Protein AF-A0A354W7D6-F1 (afdb_monomer_lite)

Secondary structure (DSSP, 8-state):
--EEEEEE-SSEEEEEEEETTEEEEEEEETTT--SHHHHHHHS-HHHHHHHHHHHHHHHHHHHHT-

pLDDT: mean 93.79, std 6.73, range [56.44, 98.0]

Structure (mmCIF, N/CA/C/O backbone):
data_AF-A0A354W7D6-F1
#
_entry.id   AF-A0A354W7D6-F1
#
loop_
_atom_site.group_PDB
_atom_site.id
_atom_site.type_symbol
_atom_site.label_atom_id
_atom_site.label_alt_id
_atom_site.label_comp_id
_atom_site.label_asym_id
_atom_site.label_entity_id
_atom_site.label_seq_id
_atom_site.pdbx_PDB_ins_code
_atom_site.Cartn_x
_atom_site.Cartn_y
_atom_site.Cartn_z
_atom_site.occupancy
_atom_site.B_iso_or_equiv
_atom_site.auth_seq_id
_atom_site.auth_comp_id
_atom_site.auth_asym_id
_atom_site.auth_atom_id
_atom_site.pdbx_PDB_model_num
ATOM 1 N N . GLN A 1 1 ? -0.430 -0.603 14.151 1.00 67.25 1 GLN A N 1
ATOM 2 C CA . GLN A 1 1 ? 0.174 -1.257 12.974 1.00 67.25 1 GLN A CA 1
ATOM 3 C C . GLN A 1 1 ? -0.959 -1.758 12.092 1.00 67.25 1 GLN A C 1
ATOM 5 O O . GLN A 1 1 ? -1.825 -2.455 12.608 1.00 67.25 1 GLN A O 1
ATOM 10 N N . PHE A 1 2 ? -1.020 -1.336 10.829 1.00 85.44 2 PHE A N 1
ATOM 11 C CA . PHE A 1 2 ? -2.017 -1.832 9.872 1.00 85.44 2 PHE A CA 1
ATOM 12 C C . PHE A 1 2 ? -1.562 -3.151 9.244 1.00 85.44 2 PHE 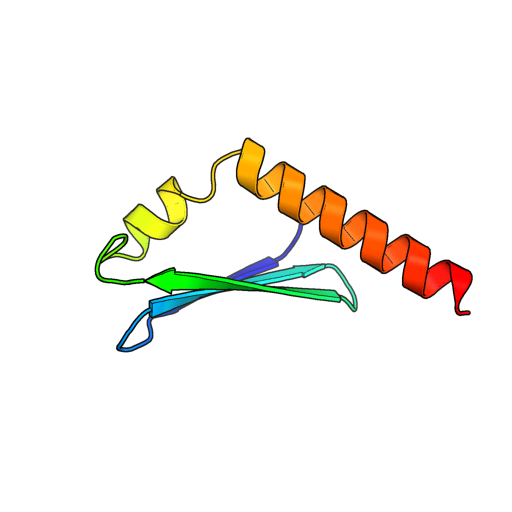A C 1
ATOM 14 O O . PHE A 1 2 ? -0.363 -3.432 9.159 1.00 85.44 2 PHE A O 1
ATOM 21 N N . LYS A 1 3 ? -2.522 -3.966 8.808 1.00 93.88 3 LYS A N 1
ATOM 22 C CA . LYS A 1 3 ? -2.246 -5.159 8.005 1.00 93.88 3 LYS A CA 1
ATOM 23 C C . LYS A 1 3 ? -2.018 -4.724 6.559 1.00 93.88 3 LYS A C 1
ATOM 25 O O . LYS A 1 3 ? -2.841 -3.995 6.014 1.00 93.88 3 LYS A O 1
ATOM 30 N N . THR A 1 4 ? -0.938 -5.201 5.945 1.00 96.00 4 THR A N 1
ATOM 31 C CA . THR A 1 4 ? -0.623 -4.939 4.534 1.00 96.00 4 THR A CA 1
ATOM 32 C C . THR A 1 4 ? -0.773 -6.222 3.725 1.00 96.00 4 THR A C 1
ATOM 34 O O . THR A 1 4 ? -0.154 -7.233 4.056 1.00 96.00 4 THR A O 1
ATOM 37 N N . THR A 1 5 ? -1.557 -6.178 2.650 1.00 97.25 5 THR A N 1
ATOM 38 C CA . THR A 1 5 ? -1.726 -7.290 1.703 1.00 97.25 5 THR A CA 1
ATOM 39 C C . THR A 1 5 ? -1.331 -6.828 0.306 1.00 97.25 5 THR A C 1
ATOM 41 O O . THR A 1 5 ? -1.763 -5.767 -0.135 1.00 97.25 5 THR A O 1
ATOM 44 N N . ILE A 1 6 ? -0.511 -7.614 -0.396 1.00 97.44 6 ILE A N 1
ATOM 45 C CA . ILE A 1 6 ? -0.106 -7.323 -1.776 1.00 97.44 6 ILE A CA 1
ATOM 46 C C . ILE A 1 6 ? -0.686 -8.399 -2.686 1.00 97.44 6 ILE A C 1
ATOM 48 O O . ILE A 1 6 ? -0.405 -9.583 -2.511 1.00 97.44 6 ILE A O 1
ATOM 52 N N . TYR A 1 7 ? -1.463 -7.974 -3.674 1.00 96.75 7 TYR A N 1
ATOM 53 C CA . TYR A 1 7 ? -2.028 -8.834 -4.701 1.00 96.75 7 TYR A CA 1
ATOM 54 C C . TYR A 1 7 ? -1.288 -8.584 -6.015 1.00 96.75 7 TYR A C 1
ATOM 56 O O . TYR A 1 7 ? -1.358 -7.489 -6.581 1.00 96.75 7 TYR A O 1
ATOM 64 N N . ALA A 1 8 ? -0.578 -9.599 -6.503 1.00 93.56 8 ALA A N 1
ATOM 65 C CA . ALA A 1 8 ? 0.096 -9.538 -7.793 1.00 93.56 8 ALA A CA 1
ATOM 66 C C . ALA A 1 8 ? -0.920 -9.790 -8.916 1.00 93.56 8 ALA A C 1
ATOM 68 O O . ALA A 1 8 ? -1.303 -10.931 -9.162 1.00 93.56 8 ALA A O 1
ATOM 69 N N . MET A 1 9 ? -1.358 -8.726 -9.593 1.00 93.81 9 MET A N 1
ATOM 70 C CA . MET A 1 9 ? -2.271 -8.815 -10.739 1.00 93.81 9 MET A CA 1
ATOM 71 C C . MET A 1 9 ? -1.491 -8.770 -12.055 1.00 93.81 9 MET A C 1
ATOM 73 O O . MET A 1 9 ? -0.276 -8.572 -12.071 1.00 93.81 9 MET A O 1
ATOM 77 N N . GLU A 1 10 ? -2.177 -8.945 -13.183 1.00 92.44 10 GLU A N 1
ATOM 78 C CA . GLU A 1 10 ? -1.539 -8.953 -14.505 1.00 92.44 10 GLU A CA 1
ATOM 79 C C . GLU A 1 10 ? -0.868 -7.611 -14.841 1.00 92.44 10 GLU A C 1
ATOM 81 O O . GLU A 1 10 ? 0.307 -7.591 -15.196 1.00 92.44 10 GLU A O 1
ATOM 86 N N . ARG A 1 11 ? -1.576 -6.489 -14.649 1.00 94.06 11 ARG A N 1
ATOM 87 C CA . ARG A 1 11 ? -1.104 -5.141 -15.022 1.00 94.06 11 ARG A CA 1
ATOM 88 C C . ARG A 1 11 ? -0.422 -4.363 -13.888 1.00 94.06 11 ARG A C 1
ATOM 90 O O . ARG A 1 11 ? 0.415 -3.499 -14.136 1.00 94.06 11 ARG A O 1
ATOM 97 N N . TRP A 1 12 ? -0.784 -4.638 -12.640 1.00 96.62 12 TRP A N 1
ATOM 98 C CA . TRP A 1 12 ? -0.286 -3.913 -11.469 1.00 96.62 12 TRP A CA 1
ATOM 99 C C . TRP A 1 12 ? -0.186 -4.826 -10.250 1.00 96.62 12 TRP A C 1
ATOM 101 O O . TRP A 1 12 ? -0.852 -5.856 -10.168 1.00 96.62 12 TRP A O 1
ATOM 111 N N . HIS A 1 13 ? 0.581 -4.405 -9.254 1.00 97.88 13 HIS A N 1
ATOM 112 C CA . HIS A 1 13 ? 0.452 -4.903 -7.890 1.00 97.88 13 HIS A CA 1
ATOM 113 C C . HIS A 1 13 ? -0.530 -4.010 -7.138 1.00 97.88 13 HIS A C 1
ATOM 115 O O . HIS A 1 13 ? -0.396 -2.785 -7.145 1.00 97.88 13 HIS A O 1
ATOM 121 N N . TYR A 1 14 ? -1.549 -4.604 -6.524 1.00 98.00 14 TYR A N 1
ATOM 122 C CA . TYR A 1 14 ? -2.473 -3.878 -5.658 1.00 98.00 14 TYR A CA 1
ATOM 123 C C . TYR A 1 14 ? -2.034 -4.050 -4.207 1.00 98.00 14 TYR A C 1
ATOM 125 O O . TYR A 1 14 ? -1.904 -5.179 -3.738 1.00 98.00 14 TYR A O 1
ATOM 133 N N . VAL A 1 15 ? -1.792 -2.941 -3.514 1.00 97.94 15 VAL A N 1
ATOM 134 C CA . VAL A 1 15 ? -1.404 -2.918 -2.102 1.00 97.94 15 VAL A CA 1
ATOM 135 C C . VAL A 1 15 ? -2.584 -2.413 -1.293 1.00 97.94 15 VAL A C 1
ATOM 137 O O . VAL A 1 15 ? -3.040 -1.290 -1.496 1.00 97.94 15 VAL A O 1
ATOM 140 N N . GLU A 1 16 ? -3.072 -3.245 -0.385 1.00 97.88 16 GLU A N 1
ATOM 141 C CA . GLU A 1 16 ? -4.158 -2.928 0.534 1.00 97.88 16 GLU A CA 1
ATOM 142 C C . GLU A 1 16 ? -3.603 -2.779 1.950 1.00 97.88 16 GLU A C 1
ATOM 144 O O . GLU A 1 16 ? -2.963 -3.693 2.476 1.00 97.88 16 GLU A O 1
ATOM 149 N N . PHE A 1 17 ? -3.887 -1.639 2.569 1.00 97.69 17 PHE A N 1
ATOM 150 C CA . PHE A 1 17 ? -3.665 -1.383 3.984 1.00 97.69 17 PHE A CA 1
ATOM 151 C C . PHE A 1 17 ? -5.000 -1.454 4.720 1.00 97.69 17 PHE A C 1
ATOM 153 O O . PHE A 1 17 ? -5.981 -0.855 4.279 1.00 97.69 17 PHE A O 1
ATOM 160 N N . GLU A 1 18 ? -5.037 -2.154 5.848 1.00 96.75 18 GLU A N 1
ATOM 161 C CA . GLU A 1 18 ? -6.238 -2.334 6.666 1.00 96.75 18 GLU A CA 1
ATOM 162 C C . GLU A 1 18 ? -5.973 -1.931 8.123 1.00 96.75 18 GLU A C 1
ATOM 164 O O . GLU A 1 18 ? -5.038 -2.425 8.765 1.00 96.75 18 GLU A O 1
ATOM 169 N N . ALA A 1 19 ? -6.816 -1.036 8.644 1.00 93.75 19 ALA A N 1
ATOM 170 C CA . ALA A 1 19 ? -6.769 -0.528 10.010 1.00 93.75 19 ALA A CA 1
ATOM 171 C C . ALA A 1 19 ? -8.187 -0.465 10.602 1.00 93.75 19 ALA A C 1
ATOM 173 O O . ALA A 1 19 ? -8.955 0.464 10.343 1.00 93.75 19 ALA A O 1
ATOM 174 N N . GLY A 1 20 ? -8.548 -1.464 11.412 1.00 88.75 20 GLY A N 1
ATOM 175 C CA . GLY A 1 20 ? -9.889 -1.560 11.994 1.00 88.75 20 GLY A CA 1
ATOM 176 C C . GLY A 1 20 ? -10.969 -1.633 10.902 1.00 88.75 20 GLY A C 1
ATOM 177 O O . GLY A 1 20 ? -10.883 -2.506 10.044 1.00 88.75 20 GLY A O 1
ATOM 178 N N . PRO A 1 21 ? -11.981 -0.742 10.895 1.00 90.25 21 PRO A N 1
ATOM 179 C CA . PRO A 1 21 ? -13.027 -0.744 9.870 1.00 90.25 21 PRO A CA 1
ATOM 180 C C . PRO A 1 21 ? -12.595 -0.102 8.537 1.00 90.25 21 PRO A C 1
ATOM 182 O O . PRO A 1 21 ? -13.413 -0.003 7.625 1.00 90.25 21 PRO A O 1
ATOM 185 N N . MET A 1 22 ? -11.356 0.388 8.420 1.00 94.06 22 MET A N 1
ATOM 186 C CA . MET A 1 22 ? -10.888 1.161 7.266 1.00 94.06 22 MET A CA 1
ATOM 187 C C . MET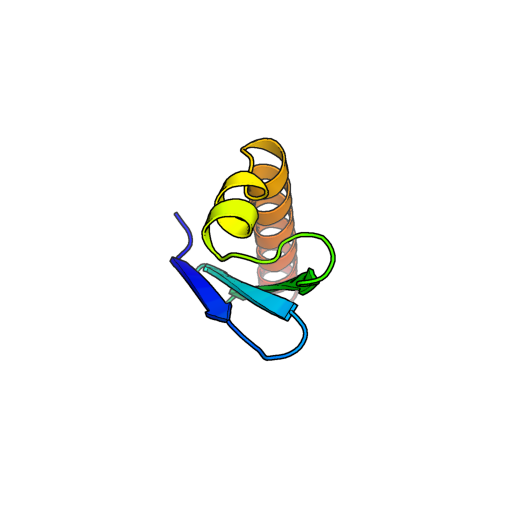 A 1 22 ? -9.920 0.363 6.403 1.00 94.06 22 MET A C 1
ATOM 189 O O . MET A 1 22 ? -9.059 -0.359 6.909 1.00 94.06 22 MET A O 1
ATOM 193 N N . LYS A 1 23 ? -10.034 0.566 5.090 1.00 96.06 23 LYS A N 1
ATOM 194 C CA . LYS A 1 23 ? -9.138 0.018 4.073 1.00 96.06 23 LYS A CA 1
ATOM 195 C C . LYS A 1 23 ? -8.701 1.120 3.120 1.00 96.06 23 LYS A C 1
ATOM 197 O O . LYS A 1 23 ? -9.517 1.947 2.716 1.00 96.06 23 LYS A O 1
ATOM 202 N N . GLN A 1 24 ? -7.433 1.099 2.731 1.00 96.19 24 GLN A N 1
ATOM 203 C CA . GLN A 1 24 ? -6.874 1.988 1.720 1.00 96.19 24 GLN A CA 1
ATOM 204 C C . GLN A 1 24 ? -6.063 1.180 0.713 1.00 96.19 24 GLN A C 1
ATOM 206 O O . GLN A 1 24 ? -5.242 0.348 1.091 1.00 96.19 24 GLN A O 1
ATOM 211 N N . GLY A 1 25 ? -6.307 1.423 -0.573 1.00 96.81 25 GLY A N 1
ATOM 212 C CA . GLY A 1 25 ? -5.714 0.660 -1.662 1.00 96.81 25 GLY A CA 1
ATOM 213 C C . GLY A 1 25 ? -4.894 1.515 -2.614 1.00 96.81 25 GLY A C 1
ATOM 214 O O . GLY A 1 25 ? -5.345 2.579 -3.031 1.00 96.81 25 GLY A O 1
ATOM 215 N N . PHE A 1 26 ? -3.739 1.002 -3.024 1.00 97.38 26 PHE A N 1
ATOM 216 C CA . PHE A 1 26 ? -2.843 1.629 -3.993 1.00 97.38 26 PHE A CA 1
ATOM 217 C C . PHE A 1 26 ? -2.500 0.660 -5.120 1.00 97.38 26 PHE A C 1
ATOM 219 O O . PHE A 1 26 ? -2.423 -0.551 -4.913 1.00 97.38 26 PHE A O 1
ATOM 226 N N . LYS A 1 27 ? -2.287 1.188 -6.326 1.00 97.62 27 LYS A N 1
ATOM 227 C CA . LYS A 1 27 ? -1.861 0.405 -7.492 1.00 97.62 27 LYS A CA 1
ATOM 228 C C . LYS A 1 27 ? -0.451 0.810 -7.896 1.00 97.62 27 LYS A C 1
ATOM 230 O O . LYS A 1 27 ? -0.213 1.977 -8.183 1.00 97.62 27 LYS A O 1
ATOM 235 N N . PHE A 1 28 ? 0.434 -0.173 -7.988 1.00 97.56 28 PHE A N 1
ATOM 236 C CA . PHE A 1 28 ? 1.793 -0.025 -8.497 1.00 97.56 28 PHE A CA 1
ATOM 237 C C . PHE A 1 28 ? 1.872 -0.709 -9.861 1.00 97.56 28 PHE A C 1
ATOM 239 O O . PHE A 1 28 ? 1.690 -1.923 -9.956 1.00 97.56 28 PHE A O 1
ATOM 246 N N . MET A 1 29 ? 2.076 0.061 -10.931 1.00 97.69 29 MET A N 1
ATOM 247 C CA . MET A 1 29 ? 2.156 -0.492 -12.288 1.00 97.69 29 MET A CA 1
ATOM 248 C C . MET A 1 29 ? 3.372 -1.407 -12.419 1.00 97.69 29 MET A C 1
ATOM 250 O O . MET A 1 29 ? 4.465 -1.039 -11.996 1.00 97.69 29 MET A O 1
ATOM 254 N N . LYS A 1 30 ? 3.209 -2.568 -13.060 1.00 95.75 30 LYS 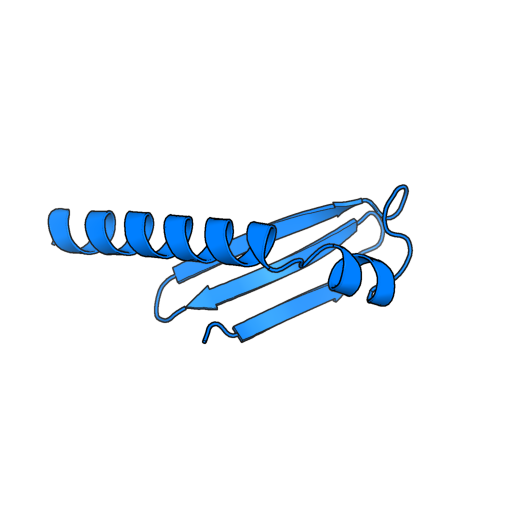A N 1
ATOM 255 C CA . LYS A 1 30 ? 4.329 -3.496 -13.289 1.00 95.75 30 LYS A CA 1
ATOM 256 C C . LYS A 1 30 ? 5.384 -2.962 -14.256 1.00 95.75 30 LYS A C 1
ATOM 258 O O . LYS A 1 30 ? 6.500 -3.453 -14.249 1.00 95.75 30 LYS A O 1
ATOM 263 N N . GLU A 1 31 ? 5.042 -1.951 -15.050 1.00 96.44 31 GLU A N 1
ATOM 264 C CA . GLU A 1 31 ? 5.990 -1.224 -15.901 1.00 96.44 31 GLU A CA 1
ATOM 265 C C . GLU A 1 31 ? 7.077 -0.515 -15.077 1.00 96.44 31 GLU A C 1
ATOM 267 O O . GLU A 1 31 ? 8.220 -0.449 -15.515 1.00 96.44 31 GLU A O 1
ATOM 272 N N . SER A 1 32 ? 6.735 -0.009 -13.885 1.00 96.06 32 SER A N 1
ATOM 273 C CA . SER A 1 32 ? 7.669 0.685 -12.986 1.00 96.06 32 SER A CA 1
ATOM 274 C C . SER A 1 32 ? 8.059 -0.120 -11.749 1.00 96.06 32 SER A C 1
ATOM 276 O O . SER A 1 32 ? 9.102 0.151 -11.173 1.00 96.06 32 SER A O 1
ATOM 278 N N . HIS A 1 33 ? 7.234 -1.087 -11.341 1.00 97.19 33 HIS A N 1
ATOM 279 C CA . HIS A 1 33 ? 7.490 -1.990 -10.217 1.00 97.19 33 HIS A CA 1
ATOM 280 C C . HIS A 1 33 ? 7.178 -3.437 -10.648 1.00 97.19 33 HIS A C 1
ATOM 282 O O . HIS A 1 33 ? 6.127 -3.981 -10.282 1.00 97.19 33 HIS A O 1
ATOM 288 N N . PRO A 1 34 ? 8.024 -4.080 -11.476 1.00 96.19 34 PRO A N 1
ATOM 289 C CA . PRO A 1 34 ? 7.783 -5.428 -11.990 1.00 96.19 34 PRO A CA 1
ATOM 290 C C . PRO A 1 34 ? 7.542 -6.479 -10.903 1.00 96.19 34 PRO A C 1
ATOM 292 O O . PRO A 1 34 ? 6.708 -7.377 -11.077 1.00 96.19 34 PRO A O 1
ATOM 295 N N . SER A 1 35 ? 8.212 -6.362 -9.756 1.00 96.56 35 SER A N 1
ATOM 296 C CA . SER A 1 35 ? 8.195 -7.373 -8.696 1.00 96.56 35 SER A CA 1
ATOM 297 C C . SER A 1 35 ? 7.556 -6.895 -7.386 1.00 96.56 35 SER A C 1
ATOM 299 O O . SER A 1 35 ? 7.501 -5.709 -7.076 1.00 96.56 35 SER A O 1
ATOM 301 N N . VAL A 1 36 ? 7.111 -7.848 -6.555 1.00 95.19 36 VAL A N 1
ATOM 302 C CA . VAL A 1 36 ? 6.631 -7.555 -5.189 1.00 95.19 36 VAL A CA 1
ATOM 303 C C . VAL A 1 36 ? 7.752 -6.976 -4.311 1.00 95.19 36 VAL A C 1
ATOM 305 O O . VAL A 1 36 ? 7.464 -6.240 -3.372 1.00 95.19 36 VAL A O 1
ATOM 308 N N . SER A 1 37 ? 9.021 -7.294 -4.601 1.00 96.56 37 SER A N 1
ATOM 309 C CA . SER A 1 37 ? 10.167 -6.732 -3.874 1.00 96.56 37 SER A CA 1
ATOM 310 C C . SER A 1 37 ? 10.267 -5.225 -4.085 1.00 96.56 37 SER A C 1
ATOM 312 O O . SER A 1 37 ? 10.321 -4.478 -3.117 1.00 96.56 37 SER A O 1
ATOM 314 N N . GLU A 1 38 ? 10.167 -4.773 -5.333 1.00 96.81 38 GLU A N 1
ATOM 315 C CA . GLU A 1 38 ? 10.215 -3.345 -5.666 1.00 96.81 38 GLU A CA 1
ATOM 316 C C . GLU A 1 38 ? 9.020 -2.581 -5.102 1.00 96.81 38 GLU A C 1
ATOM 318 O O . GLU A 1 38 ? 9.158 -1.453 -4.640 1.00 96.81 38 GLU A O 1
ATOM 323 N N . VAL A 1 39 ? 7.842 -3.214 -5.051 1.00 97.19 39 VAL A N 1
ATOM 324 C CA . VAL A 1 39 ? 6.699 -2.634 -4.335 1.00 97.19 39 VAL A CA 1
ATOM 325 C C . VAL A 1 39 ? 7.043 -2.427 -2.862 1.00 97.19 39 VAL A C 1
ATOM 327 O O . VAL A 1 39 ? 6.769 -1.358 -2.333 1.00 97.19 39 VAL A O 1
ATOM 330 N N . LYS A 1 40 ? 7.664 -3.409 -2.192 1.00 95.88 40 LYS A N 1
ATOM 331 C CA . LYS A 1 40 ? 8.074 -3.271 -0.784 1.00 95.88 40 LYS A CA 1
ATOM 332 C C . LYS A 1 40 ? 9.108 -2.164 -0.586 1.00 95.88 40 LYS A C 1
ATOM 334 O O . LYS A 1 40 ? 9.023 -1.462 0.414 1.00 95.88 40 LYS A O 1
ATOM 339 N N . GLU A 1 41 ? 10.040 -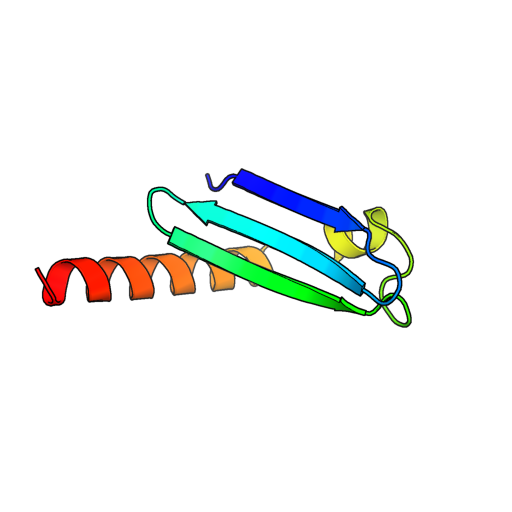1.995 -1.518 1.00 96.81 41 GLU A N 1
ATOM 340 C CA . GLU A 1 41 ? 11.015 -0.897 -1.497 1.00 96.81 41 GLU A CA 1
ATOM 341 C C . GLU A 1 41 ? 10.338 0.470 -1.666 1.00 96.81 41 GLU A C 1
ATOM 343 O O . GLU A 1 41 ? 10.717 1.432 -0.999 1.00 96.81 41 GLU A O 1
ATOM 348 N N . ALA A 1 42 ? 9.282 0.547 -2.480 1.00 96.44 42 ALA A N 1
ATOM 349 C CA . ALA A 1 42 ? 8.482 1.757 -2.648 1.00 96.44 42 ALA A CA 1
ATOM 350 C C . ALA A 1 42 ? 7.640 2.114 -1.406 1.00 96.44 42 ALA A C 1
ATOM 352 O O . ALA A 1 42 ? 7.290 3.282 -1.220 1.00 96.44 42 ALA A O 1
ATOM 353 N N . LEU A 1 43 ? 7.350 1.149 -0.519 1.00 95.62 43 LEU A N 1
ATOM 354 C CA . LEU A 1 43 ? 6.674 1.377 0.769 1.00 95.62 43 LEU A CA 1
ATOM 355 C C . LEU A 1 43 ? 7.629 1.977 1.818 1.00 95.62 43 LEU A C 1
ATOM 357 O O . LEU A 1 43 ? 7.833 1.431 2.904 1.00 95.62 43 LEU A O 1
ATOM 361 N N . THR A 1 44 ? 8.220 3.117 1.475 1.00 96.94 44 THR A N 1
ATOM 362 C CA . THR A 1 44 ? 9.148 3.874 2.321 1.00 96.94 44 THR A CA 1
ATOM 363 C C . THR A 1 44 ? 8.463 4.448 3.566 1.00 96.94 44 THR A C 1
ATOM 365 O O . THR A 1 44 ? 7.239 4.565 3.623 1.00 96.94 44 THR A O 1
ATOM 368 N N . ALA A 1 45 ? 9.246 4.862 4.569 1.00 95.69 45 ALA A N 1
ATOM 369 C CA . ALA A 1 45 ? 8.693 5.496 5.769 1.00 95.69 45 ALA A CA 1
ATOM 370 C C . ALA A 1 45 ? 7.808 6.728 5.457 1.00 95.69 45 ALA A C 1
ATOM 372 O O . ALA A 1 45 ? 6.683 6.750 5.956 1.00 95.69 45 ALA A O 1
ATOM 373 N N . PRO A 1 46 ? 8.205 7.667 4.568 1.00 96.75 46 PRO A N 1
ATOM 374 C CA . PRO A 1 46 ? 7.336 8.778 4.170 1.00 96.75 46 PRO A CA 1
ATOM 375 C C . PRO A 1 46 ? 6.007 8.327 3.550 1.00 96.75 46 PRO A C 1
ATOM 377 O O . PRO A 1 46 ? 4.952 8.857 3.884 1.00 96.75 46 PRO A O 1
ATOM 380 N N . PHE A 1 47 ? 6.031 7.297 2.697 1.00 95.94 47 PHE A N 1
ATOM 381 C CA . PHE A 1 47 ? 4.805 6.747 2.114 1.00 95.94 47 PHE A CA 1
ATOM 382 C C . PHE A 1 47 ? 3.873 6.192 3.201 1.00 95.94 47 PHE A C 1
ATOM 384 O O . PHE A 1 47 ? 2.667 6.436 3.200 1.00 95.94 47 PHE A O 1
ATOM 391 N N . LEU A 1 48 ? 4.429 5.447 4.158 1.00 95.31 48 LEU A N 1
ATOM 392 C CA . LEU A 1 48 ? 3.653 4.866 5.251 1.00 95.31 48 LEU A CA 1
ATOM 393 C C . LEU A 1 48 ? 3.086 5.948 6.185 1.00 95.31 48 LEU A C 1
ATOM 395 O O . LEU A 1 48 ? 1.964 5.791 6.665 1.00 95.31 48 LEU A O 1
ATOM 399 N N . GLU A 1 49 ? 3.806 7.048 6.416 1.00 95.62 49 GLU A N 1
ATOM 400 C CA . GLU A 1 49 ? 3.308 8.212 7.166 1.00 95.62 49 GLU A CA 1
ATOM 401 C C . GLU A 1 49 ? 2.087 8.857 6.491 1.00 95.62 49 GLU A C 1
ATOM 403 O O . GLU A 1 49 ? 1.102 9.173 7.165 1.00 95.62 49 GLU A O 1
ATOM 408 N N . GLU A 1 50 ? 2.082 8.975 5.161 1.00 95.62 50 GLU A N 1
ATOM 409 C CA . GLU A 1 50 ? 0.916 9.464 4.412 1.00 95.62 50 GLU A CA 1
ATOM 410 C C . GLU A 1 50 ? -0.293 8.523 4.530 1.00 95.62 50 GLU A C 1
ATOM 412 O O . GLU A 1 50 ? -1.435 8.978 4.693 1.00 95.62 50 GLU A O 1
ATOM 417 N N . VAL A 1 51 ? -0.057 7.207 4.505 1.00 95.69 51 VAL A N 1
ATOM 418 C CA . VAL A 1 51 ? -1.097 6.196 4.760 1.00 95.69 51 VAL A CA 1
ATOM 419 C C . VAL A 1 51 ? -1.673 6.368 6.169 1.00 95.69 51 VAL A C 1
ATOM 421 O O . VAL A 1 51 ? -2.894 6.400 6.336 1.00 95.69 51 VAL A O 1
ATOM 424 N N . TYR A 1 52 ? -0.825 6.561 7.185 1.00 94.25 52 TYR A N 1
ATOM 425 C CA . TYR A 1 52 ? -1.278 6.836 8.553 1.00 94.25 52 TYR A CA 1
ATOM 426 C C . TYR A 1 52 ? -2.118 8.115 8.644 1.00 94.25 52 TYR A C 1
ATOM 428 O O . TYR A 1 52 ? -3.215 8.076 9.206 1.00 94.25 52 TYR A O 1
ATOM 436 N N . SER A 1 53 ? -1.660 9.220 8.048 1.00 95.06 53 SER A N 1
ATOM 437 C CA . SER A 1 53 ? -2.412 10.484 8.029 1.00 95.06 53 SER A CA 1
ATOM 438 C C . SER A 1 53 ? -3.774 10.327 7.348 1.00 95.06 53 SER A C 1
ATOM 440 O O . SER A 1 53 ? -4.773 10.917 7.770 1.00 95.06 53 SER A O 1
ATOM 442 N N . THR A 1 54 ? -3.851 9.49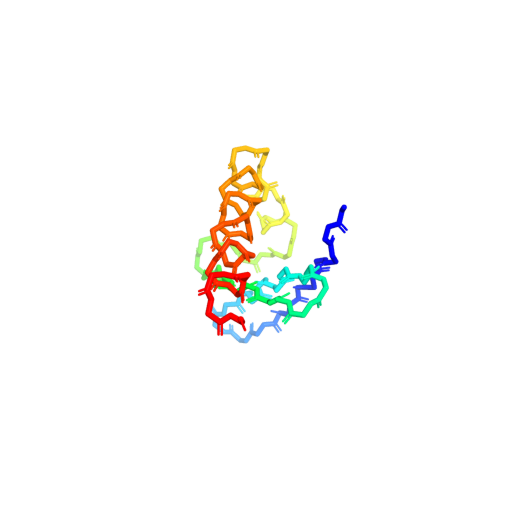7 6.306 1.00 95.00 54 THR A N 1
ATOM 443 C CA . THR A 1 54 ? -5.115 9.209 5.625 1.00 95.00 54 THR A CA 1
ATOM 444 C C . THR A 1 54 ? -6.075 8.436 6.528 1.00 95.00 54 THR A C 1
ATOM 446 O O . THR A 1 54 ? -7.244 8.817 6.632 1.00 95.00 54 THR A O 1
ATOM 449 N N . PHE A 1 55 ? -5.598 7.409 7.237 1.00 94.69 55 PHE A N 1
ATOM 450 C CA . PHE A 1 55 ? -6.422 6.693 8.213 1.00 94.69 55 PHE A CA 1
ATOM 451 C C . PHE A 1 55 ? -6.900 7.592 9.355 1.00 94.69 55 PHE A C 1
ATOM 453 O O . PHE A 1 55 ? -8.057 7.494 9.758 1.00 94.69 55 PHE A O 1
ATOM 460 N N . GLU A 1 56 ? -6.060 8.502 9.847 1.00 93.69 56 GLU A N 1
ATOM 461 C CA . GLU A 1 56 ? -6.457 9.466 10.875 1.00 93.69 56 GLU A CA 1
ATOM 462 C C . GLU A 1 56 ? -7.602 10.366 10.388 1.00 93.69 56 GLU A C 1
ATOM 464 O O . GLU A 1 56 ? -8.616 10.515 11.075 1.00 93.69 56 GLU A O 1
ATOM 469 N N . LYS A 1 57 ? -7.505 10.887 9.159 1.00 94.62 57 LYS A N 1
ATOM 470 C CA . LYS A 1 57 ? -8.586 11.665 8.531 1.00 94.62 57 LYS A CA 1
ATOM 471 C C . LYS A 1 57 ? -9.868 10.845 8.392 1.00 94.62 57 LYS A C 1
ATOM 473 O O . 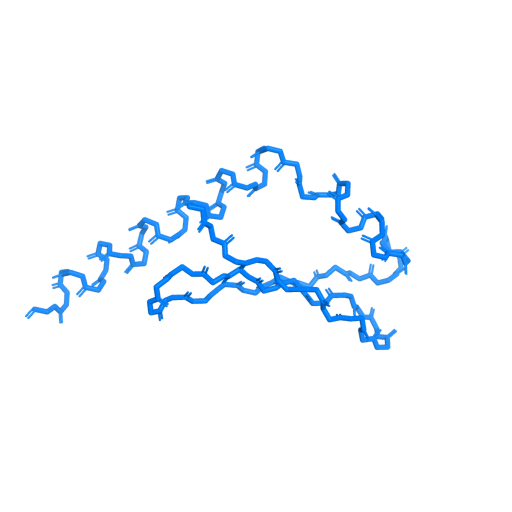LYS A 1 57 ? -10.945 11.333 8.731 1.00 94.62 57 LYS A O 1
ATOM 478 N N . MET A 1 58 ? -9.771 9.596 7.931 1.00 92.25 58 MET A N 1
ATOM 479 C CA . MET A 1 58 ? -10.925 8.692 7.834 1.00 92.25 58 MET A CA 1
ATOM 480 C C . MET A 1 58 ? -11.569 8.443 9.204 1.00 92.25 58 MET A C 1
ATOM 482 O O . MET A 1 58 ? -12.796 8.430 9.314 1.00 92.25 58 MET A O 1
ATOM 486 N N . PHE A 1 59 ? -10.763 8.290 10.255 1.00 92.25 59 PHE A N 1
ATOM 487 C CA . PHE A 1 59 ? -11.241 8.103 11.622 1.00 92.25 59 PHE A CA 1
ATOM 488 C C . PHE A 1 59 ? -11.960 9.327 12.173 1.00 92.25 59 PHE A C 1
ATOM 490 O O . PHE A 1 59 ? -13.065 9.191 12.701 1.00 92.25 59 PHE A O 1
ATOM 497 N N . LEU A 1 60 ? -11.386 10.518 12.005 1.00 93.62 60 LEU A N 1
ATOM 498 C CA . LEU A 1 60 ? -12.042 11.765 12.397 1.00 93.62 60 LEU A CA 1
ATOM 499 C C . LEU A 1 60 ? -13.361 11.954 11.644 1.00 93.62 60 LEU A C 1
ATOM 501 O O . LEU A 1 60 ? -14.369 12.284 12.264 1.00 93.62 60 LEU A O 1
ATOM 505 N N . ASN A 1 61 ? -13.394 11.652 10.344 1.00 93.06 61 ASN A N 1
ATOM 506 C CA . ASN A 1 61 ? -14.625 11.692 9.557 1.00 93.06 61 ASN A CA 1
ATOM 507 C C . ASN A 1 61 ? -15.673 10.710 10.092 1.00 93.06 61 ASN A C 1
ATOM 509 O O . ASN A 1 61 ? -16.827 11.092 10.262 1.00 93.06 61 ASN A O 1
ATOM 513 N N . LEU A 1 62 ? -15.297 9.466 10.399 1.00 90.50 62 LEU A N 1
ATOM 514 C CA . LEU A 1 62 ? -16.222 8.488 10.974 1.00 90.50 62 LEU A CA 1
ATOM 515 C C . LEU A 1 62 ? -16.749 8.935 12.343 1.00 90.50 62 LEU A C 1
ATOM 517 O O . LEU A 1 62 ? -17.926 8.747 12.627 1.00 90.50 62 LEU A O 1
ATOM 521 N N . LYS A 1 63 ? -15.890 9.514 13.188 1.00 89.75 63 LYS A N 1
ATOM 522 C CA . LYS A 1 63 ? -16.269 10.014 14.514 1.00 89.75 63 LYS A CA 1
ATOM 523 C C . LYS A 1 63 ? -17.215 11.212 14.423 1.00 89.75 63 LYS A C 1
ATOM 525 O O . LYS A 1 63 ? -18.153 11.276 15.200 1.00 89.75 63 LYS A O 1
ATOM 530 N N . ASN A 1 64 ? -16.973 12.134 13.494 1.00 86.81 64 ASN A N 1
ATOM 531 C CA . ASN A 1 64 ? -17.771 13.353 13.340 1.00 86.81 64 ASN A CA 1
ATOM 532 C C . ASN A 1 64 ? -19.122 13.110 12.646 1.00 86.81 64 ASN A C 1
ATOM 534 O O . ASN A 1 64 ? -20.005 13.953 12.740 1.00 86.81 64 ASN A O 1
ATOM 538 N N . ASN A 1 65 ? -19.271 11.987 11.935 1.00 75.38 65 ASN A N 1
ATOM 539 C CA . ASN A 1 65 ? -20.522 11.569 11.291 1.00 75.38 65 ASN A CA 1
ATOM 540 C C . ASN A 1 65 ? -21.288 10.496 12.097 1.00 75.38 65 ASN A C 1
ATOM 542 O O . ASN A 1 65 ? -22.210 9.878 11.562 1.00 75.38 65 ASN A O 1
ATOM 546 N N . LYS A 1 66 ? -20.889 10.244 13.348 1.00 56.44 66 LYS A N 1
ATOM 547 C CA . LYS A 1 66 ? -21.604 9.403 14.317 1.00 56.44 66 LYS A CA 1
ATOM 548 C C . LYS A 1 66 ? -22.257 10.273 15.377 1.00 56.44 66 LYS A C 1
ATOM 550 O O . LYS A 1 66 ? -23.363 9.888 15.807 1.00 56.44 66 LYS A O 1
#

Foldseek 3Di:
DWDWDWDDDDFWIKIWTHDVPDIDIDTGGCVRVVDPVSVVVVCDPVVVVVVVVVVVVVVVVVVVVD

Sequence (66 aa):
QFKTTIYAMERWHYVEFEAGPMKQGFKFMKESHPSVSEVKEALTAPFLEEVYSTFEKMFLNLKNNK

Radius of gyration: 13.3 Å; chains: 1; bounding box: 33×23×30 Å